Protein AF-A0A8T2QMD2-F1 (afdb_monomer_lite)

Sequence (176 aa):
MNNDPRWKNIKVILSDSNAPGEGEHKIMSYIRGQRNLPGFDPNTRHCLYGLDADLIMLALATHELQFSILREVVFLPGQQDKCFLCGQMGHLETSCEGKAKRKSGEFDEKGEDMGVAKKPFQFLQVWILREYLEYDLKIPNPPFEIDFERLIDDFVFMCFFVGNDFLPPHANLGDT

pLDDT: mean 80.53, std 18.77, range [36.75, 97.56]

Organism: Ceratopteris richardii (NCBI:txid49495)

Radius of gyration: 22.26 Å; chains: 1; bounding box: 62×48×51 Å

Structure (mmCIF, N/CA/C/O backbone):
data_AF-A0A8T2QMD2-F1
#
_entry.id   AF-A0A8T2QMD2-F1
#
loop_
_atom_site.group_PDB
_atom_site.id
_atom_site.type_symbol
_atom_site.label_atom_id
_atom_site.label_alt_id
_atom_site.label_comp_id
_atom_site.label_asym_id
_atom_site.label_entity_id
_atom_site.label_seq_id
_atom_site.pdbx_PDB_ins_code
_atom_site.Cartn_x
_atom_site.Cartn_y
_atom_site.Cartn_z
_atom_site.occupancy
_atom_site.B_iso_or_equiv
_atom_site.auth_seq_id
_atom_site.auth_comp_id
_atom_site.auth_asym_id
_atom_site.auth_atom_id
_atom_site.pdbx_PDB_model_num
ATOM 1 N N . MET A 1 1 ? 16.190 -11.903 -18.895 1.00 63.69 1 MET A N 1
ATOM 2 C CA . MET A 1 1 ? 15.876 -13.234 -18.329 1.00 63.69 1 MET A CA 1
ATOM 3 C C . MET A 1 1 ? 16.874 -14.308 -18.731 1.00 63.69 1 MET A C 1
ATOM 5 O O . MET A 1 1 ? 17.441 -14.916 -17.842 1.00 63.69 1 MET A O 1
ATOM 9 N N . ASN A 1 2 ? 17.140 -14.527 -20.024 1.00 76.19 2 ASN A N 1
ATOM 10 C CA . ASN A 1 2 ? 17.939 -15.688 -20.463 1.00 76.19 2 ASN A CA 1
ATOM 11 C C . ASN A 1 2 ? 19.450 -15.594 -20.178 1.00 76.19 2 ASN A C 1
ATOM 13 O O . ASN A 1 2 ? 20.129 -16.613 -20.174 1.00 76.19 2 ASN A O 1
ATOM 17 N N . ASN A 1 3 ? 19.964 -14.390 -19.905 1.00 85.19 3 ASN A N 1
ATOM 18 C CA . ASN A 1 3 ? 21.406 -14.147 -19.793 1.00 85.19 3 ASN A CA 1
ATOM 19 C C . ASN A 1 3 ? 21.896 -13.980 -18.348 1.00 85.19 3 ASN A C 1
ATOM 21 O O . ASN A 1 3 ? 23.069 -14.205 -18.077 1.00 85.19 3 ASN A O 1
ATOM 25 N N . ASP A 1 4 ? 21.016 -13.594 -17.420 1.00 89.50 4 ASP A N 1
ATOM 26 C CA . ASP A 1 4 ? 21.376 -13.362 -16.019 1.00 89.50 4 ASP A CA 1
ATOM 27 C C . ASP A 1 4 ? 20.690 -14.416 -15.131 1.00 89.50 4 ASP A C 1
ATOM 29 O O . ASP A 1 4 ? 19.455 -14.454 -15.067 1.00 89.50 4 ASP A O 1
ATOM 33 N N . PRO A 1 5 ? 21.463 -15.280 -14.439 1.00 91.19 5 PRO A N 1
ATOM 34 C CA . PRO A 1 5 ? 20.922 -16.363 -13.625 1.00 91.19 5 PRO A CA 1
ATOM 35 C C . PRO A 1 5 ? 20.042 -15.883 -12.465 1.00 91.19 5 PRO A C 1
ATOM 37 O O . PRO A 1 5 ? 19.215 -16.667 -11.997 1.00 91.19 5 PRO A O 1
ATOM 40 N N . ARG A 1 6 ? 20.159 -14.620 -12.027 1.00 91.50 6 ARG A N 1
ATOM 41 C CA . ARG A 1 6 ? 19.335 -14.044 -10.947 1.00 91.50 6 ARG A CA 1
ATOM 42 C C . ARG A 1 6 ? 17.844 -14.006 -11.294 1.00 91.50 6 ARG A C 1
ATOM 44 O O . ARG A 1 6 ? 17.017 -13.999 -10.393 1.00 91.50 6 ARG A O 1
ATOM 51 N N . TRP A 1 7 ? 17.495 -14.044 -12.581 1.00 92.31 7 TRP A N 1
ATOM 52 C CA . TRP A 1 7 ? 16.107 -14.000 -13.052 1.00 92.31 7 TRP A CA 1
ATOM 53 C C . TRP A 1 7 ? 15.434 -15.372 -13.167 1.00 92.31 7 TRP A C 1
ATOM 55 O O . TRP A 1 7 ? 14.236 -15.426 -13.426 1.00 92.31 7 TRP A O 1
ATOM 65 N N . LYS A 1 8 ? 16.168 -16.482 -12.994 1.00 88.88 8 LYS A N 1
ATOM 66 C CA . LYS A 1 8 ? 15.655 -17.836 -13.288 1.00 88.88 8 LYS A CA 1
ATOM 67 C C . LYS A 1 8 ? 14.430 -18.232 -12.462 1.00 88.88 8 LYS A C 1
ATOM 69 O O . LYS A 1 8 ? 13.550 -18.904 -12.983 1.00 88.88 8 LYS A O 1
ATOM 74 N N . ASN A 1 9 ? 14.370 -17.797 -11.206 1.00 91.81 9 ASN A N 1
ATOM 75 C CA . ASN A 1 9 ? 13.289 -18.133 -10.276 1.00 91.81 9 ASN A CA 1
ATOM 76 C C . ASN A 1 9 ? 12.354 -16.939 -10.016 1.00 91.81 9 ASN A C 1
ATOM 78 O O . ASN A 1 9 ? 11.700 -16.885 -8.978 1.00 91.81 9 ASN A O 1
ATOM 82 N N . ILE A 1 10 ? 12.316 -15.962 -10.930 1.00 93.69 10 ILE A N 1
ATOM 83 C CA . ILE A 1 10 ? 11.486 -14.760 -10.803 1.00 93.69 10 ILE A CA 1
ATOM 84 C C . ILE A 1 10 ? 10.364 -14.816 -11.839 1.00 93.69 10 ILE A C 1
ATOM 86 O O . ILE A 1 10 ? 10.612 -14.839 -13.045 1.00 93.69 10 ILE A O 1
ATOM 90 N N . LYS A 1 11 ? 9.115 -14.776 -11.368 1.00 93.00 11 LYS A N 1
ATOM 91 C CA . LYS A 1 11 ? 7.952 -14.554 -12.231 1.00 93.00 11 LYS A CA 1
ATOM 92 C C . LYS A 1 11 ? 7.865 -13.064 -12.556 1.00 93.00 11 LYS A C 1
ATOM 94 O O . LYS A 1 11 ? 7.638 -12.258 -11.661 1.00 93.00 11 LYS A O 1
ATOM 99 N N . VAL A 1 12 ? 8.021 -12.702 -13.828 1.00 94.38 12 VAL A N 1
ATOM 100 C CA . VAL A 1 12 ? 7.836 -11.317 -14.291 1.00 94.38 12 VAL A CA 1
ATOM 101 C C . VAL A 1 12 ? 6.527 -11.213 -15.048 1.00 94.38 12 VAL A C 1
ATOM 103 O O . VAL A 1 12 ? 6.233 -12.027 -15.921 1.00 94.38 12 VAL A O 1
ATOM 106 N N . ILE A 1 13 ? 5.745 -10.204 -14.686 1.00 95.31 13 ILE A N 1
ATOM 107 C CA . ILE A 1 13 ? 4.455 -9.887 -15.287 1.00 95.31 13 ILE A CA 1
ATOM 108 C C . ILE A 1 13 ? 4.577 -8.480 -15.865 1.00 95.31 13 ILE A C 1
ATOM 110 O O . ILE A 1 13 ? 5.042 -7.572 -15.180 1.00 95.31 13 ILE A O 1
ATOM 114 N N . LEU A 1 14 ? 4.170 -8.309 -17.121 1.00 96.00 14 LEU A N 1
ATOM 115 C CA . LEU A 1 14 ? 4.091 -7.012 -17.784 1.00 96.00 14 LEU A CA 1
ATOM 116 C C . LEU A 1 14 ? 2.618 -6.674 -18.010 1.00 96.00 14 LEU A C 1
ATOM 118 O O . LEU A 1 14 ? 1.897 -7.448 -18.634 1.00 96.00 14 LEU A O 1
ATOM 122 N N . SER A 1 15 ? 2.186 -5.519 -17.510 1.00 96.50 15 SER A N 1
ATOM 123 C CA . SER A 1 15 ? 0.877 -4.941 -17.810 1.00 96.50 15 SER A CA 1
ATOM 124 C C . SER A 1 15 ? 1.099 -3.588 -18.474 1.00 96.50 15 SER A C 1
ATOM 126 O O . SER A 1 15 ? 1.370 -2.594 -17.802 1.00 96.50 15 SER A O 1
ATOM 128 N N . ASP A 1 16 ? 1.057 -3.579 -19.803 1.00 95.44 16 ASP A N 1
ATOM 129 C CA . ASP A 1 16 ? 1.309 -2.392 -20.617 1.00 95.44 16 ASP A CA 1
ATOM 130 C C . ASP A 1 16 ? 0.084 -1.454 -20.667 1.00 95.44 16 ASP A C 1
ATOM 132 O O . ASP A 1 16 ? -0.895 -1.617 -19.930 1.00 95.44 16 ASP A O 1
ATOM 136 N N . SER A 1 17 ? 0.150 -0.441 -21.531 1.00 94.88 17 SER A N 1
ATOM 137 C CA . SER A 1 17 ? -0.928 0.525 -21.753 1.00 94.88 17 SER A CA 1
ATOM 138 C C . SER A 1 17 ? -2.128 -0.039 -22.520 1.00 94.88 17 SER A C 1
ATOM 140 O O . SER A 1 17 ? -3.151 0.635 -22.597 1.00 94.88 17 SER A O 1
ATOM 142 N N . ASN A 1 18 ? -2.036 -1.246 -23.091 1.00 95.69 18 ASN A N 1
ATOM 143 C CA . ASN A 1 18 ? -3.187 -1.898 -23.720 1.00 95.69 18 ASN A CA 1
ATOM 144 C C . ASN A 1 18 ? -4.127 -2.499 -22.665 1.00 95.69 18 ASN A C 1
ATOM 146 O O . ASN A 1 18 ? -5.310 -2.702 -22.935 1.00 95.69 18 ASN A O 1
ATOM 150 N N . ALA A 1 19 ? -3.617 -2.773 -21.459 1.00 93.62 19 ALA A N 1
ATOM 151 C CA . ALA A 1 19 ? -4.430 -3.153 -20.313 1.00 93.62 19 ALA A CA 1
ATOM 152 C C . ALA A 1 19 ? -4.986 -1.895 -19.608 1.00 93.62 19 ALA A C 1
ATOM 154 O O . ALA A 1 19 ? -4.191 -1.093 -19.099 1.00 93.62 19 ALA A O 1
ATOM 155 N N . PRO A 1 20 ? -6.322 -1.724 -19.540 1.00 94.94 20 PRO A N 1
ATOM 156 C CA . PRO A 1 20 ? -6.945 -0.527 -18.980 1.00 94.94 20 PRO A CA 1
ATOM 157 C C . PRO A 1 20 ? -6.680 -0.378 -17.477 1.00 94.94 20 PRO A C 1
ATOM 159 O O . PRO A 1 20 ? -6.538 -1.367 -16.757 1.00 94.94 20 PRO A O 1
ATOM 162 N N . GLY A 1 21 ? -6.679 0.871 -17.011 1.00 92.00 21 GLY A N 1
ATOM 163 C CA . GLY A 1 21 ? -6.458 1.244 -15.614 1.00 92.00 21 GLY A CA 1
ATOM 164 C C . GLY A 1 21 ? -5.067 1.823 -15.355 1.00 92.00 21 GLY A C 1
ATOM 165 O O . GLY A 1 21 ? -4.100 1.528 -16.062 1.00 92.00 21 GLY A O 1
ATOM 166 N N . GLU A 1 22 ? -4.983 2.655 -14.322 1.00 93.06 22 GLU A N 1
ATOM 167 C CA . GLU A 1 22 ? -3.748 3.307 -13.887 1.00 93.06 22 GLU A CA 1
ATOM 168 C C . GLU A 1 22 ? -2.753 2.295 -13.311 1.00 93.06 22 GLU A C 1
ATOM 170 O O . GLU A 1 22 ? -3.138 1.259 -12.762 1.00 93.06 22 GLU A O 1
ATOM 175 N N . GLY A 1 23 ? -1.456 2.565 -13.471 1.00 92.44 23 GLY A N 1
ATOM 176 C CA . GLY A 1 23 ? -0.395 1.612 -13.131 1.00 92.44 23 GLY A CA 1
ATOM 177 C C . GLY A 1 23 ? -0.451 1.153 -11.673 1.00 92.44 23 GLY A C 1
ATOM 178 O O . GLY A 1 23 ? -0.469 -0.050 -11.404 1.00 92.44 23 GLY A O 1
ATOM 179 N N . GLU A 1 24 ? -0.550 2.101 -10.744 1.00 93.50 24 GLU A N 1
ATOM 180 C CA . GLU A 1 24 ? -0.671 1.833 -9.309 1.00 93.50 24 GLU A CA 1
ATOM 181 C C . GLU A 1 24 ? -1.941 1.043 -8.969 1.00 93.50 24 GLU A C 1
ATOM 183 O O . GLU A 1 24 ? -1.863 -0.002 -8.322 1.00 93.50 24 GLU A O 1
ATOM 188 N N . HIS A 1 25 ? -3.097 1.432 -9.504 1.00 93.44 25 HIS A N 1
ATOM 189 C CA . HIS A 1 25 ? -4.353 0.715 -9.292 1.00 93.44 25 HIS A CA 1
ATOM 190 C C . HIS A 1 25 ? -4.323 -0.718 -9.856 1.00 93.44 25 HIS A C 1
ATOM 192 O O . HIS A 1 25 ? -4.884 -1.633 -9.239 1.00 93.44 25 HIS A O 1
ATOM 198 N N . LYS A 1 26 ? -3.627 -0.957 -10.979 1.00 95.69 26 LYS A N 1
ATOM 199 C CA . LYS A 1 26 ? -3.399 -2.310 -11.521 1.00 95.69 26 LYS A CA 1
ATOM 200 C C . LYS A 1 26 ? -2.559 -3.165 -10.571 1.00 95.69 26 LYS A C 1
ATOM 202 O O . LYS A 1 26 ? -2.897 -4.331 -10.349 1.00 95.69 26 LYS A O 1
ATOM 207 N N . ILE A 1 27 ? -1.516 -2.593 -9.967 1.00 96.06 27 ILE A N 1
ATOM 208 C CA . ILE A 1 27 ? -0.687 -3.280 -8.963 1.00 96.06 27 ILE A CA 1
ATOM 209 C C . ILE A 1 27 ? -1.517 -3.614 -7.721 1.00 96.06 27 ILE A C 1
ATOM 211 O O . ILE A 1 27 ? -1.523 -4.764 -7.281 1.00 96.06 27 ILE A O 1
ATOM 215 N N . MET A 1 28 ? -2.274 -2.651 -7.195 1.00 94.88 28 MET A N 1
ATOM 216 C CA . MET A 1 28 ? -3.110 -2.868 -6.010 1.00 94.88 28 MET A CA 1
ATOM 217 C C . MET A 1 28 ? -4.184 -3.934 -6.261 1.00 94.88 28 MET A C 1
ATOM 219 O O . MET A 1 28 ? -4.449 -4.775 -5.401 1.00 94.88 28 MET A O 1
ATOM 223 N N . SER A 1 29 ? -4.769 -3.956 -7.463 1.00 94.38 29 SER A N 1
ATOM 224 C CA . SER A 1 29 ? -5.707 -5.005 -7.877 1.00 94.38 29 SER A CA 1
ATOM 225 C C . SER A 1 29 ? -5.040 -6.383 -7.930 1.00 94.38 29 SER A C 1
ATOM 227 O O . SER A 1 29 ? -5.602 -7.361 -7.435 1.00 94.38 29 SER A O 1
ATOM 229 N N . TYR A 1 30 ? -3.809 -6.463 -8.447 1.00 95.44 30 TYR A N 1
ATOM 230 C CA . TYR A 1 30 ? -3.033 -7.702 -8.451 1.00 95.44 30 TYR A CA 1
ATOM 231 C C . TYR A 1 30 ? -2.757 -8.219 -7.033 1.00 95.44 30 TYR A C 1
ATOM 233 O O . TYR A 1 30 ? -3.017 -9.393 -6.769 1.00 95.44 30 TYR A O 1
ATOM 241 N N . ILE A 1 31 ? -2.292 -7.361 -6.116 1.00 95.00 31 ILE A N 1
ATOM 242 C CA . ILE A 1 31 ? -1.996 -7.735 -4.720 1.00 95.00 31 ILE A CA 1
ATOM 243 C C . ILE A 1 31 ? -3.255 -8.275 -4.030 1.00 95.00 31 ILE A C 1
ATOM 245 O O . ILE A 1 31 ? -3.239 -9.396 -3.515 1.00 95.00 31 ILE A O 1
ATOM 249 N N . ARG A 1 32 ? -4.379 -7.548 -4.116 1.00 93.19 32 ARG A N 1
ATOM 250 C CA . ARG A 1 32 ? -5.671 -8.007 -3.572 1.00 93.19 32 ARG A CA 1
ATOM 251 C C . ARG A 1 32 ? -6.125 -9.328 -4.193 1.00 93.19 32 ARG A C 1
ATOM 253 O O . ARG A 1 32 ? -6.653 -10.194 -3.500 1.00 93.19 32 ARG A O 1
ATOM 260 N N . GLY A 1 33 ? -5.901 -9.503 -5.495 1.00 93.62 33 GLY A N 1
ATOM 261 C CA . GLY A 1 33 ? -6.188 -10.748 -6.199 1.00 93.62 33 GLY A CA 1
ATOM 262 C C . GLY A 1 33 ? -5.363 -11.929 -5.682 1.00 93.62 33 GLY A C 1
ATOM 263 O O . GLY A 1 33 ? -5.915 -13.013 -5.515 1.00 93.62 33 GLY A O 1
ATOM 264 N N . GLN A 1 34 ? -4.070 -11.729 -5.394 1.00 92.19 34 GLN A N 1
ATOM 265 C CA . GLN A 1 34 ? -3.203 -12.783 -4.850 1.00 92.19 34 GLN A CA 1
ATOM 266 C C . GLN A 1 34 ? -3.624 -13.213 -3.443 1.00 92.19 34 GLN A C 1
ATOM 268 O O . GLN A 1 34 ? -3.652 -14.411 -3.172 1.00 92.19 34 GLN A O 1
ATOM 273 N N . ARG A 1 35 ? -4.016 -12.265 -2.584 1.00 89.75 35 ARG A N 1
ATOM 274 C CA . ARG A 1 35 ? -4.485 -12.541 -1.216 1.00 89.75 35 ARG A CA 1
ATOM 275 C C . ARG A 1 35 ? -5.677 -13.504 -1.165 1.00 89.75 35 ARG A C 1
ATOM 277 O O . ARG A 1 35 ? -5.811 -14.273 -0.219 1.00 89.75 35 ARG A O 1
ATOM 284 N N . ASN A 1 36 ? -6.523 -13.488 -2.194 1.00 89.44 36 ASN A N 1
ATOM 285 C CA . ASN A 1 36 ? -7.705 -14.347 -2.293 1.00 89.44 36 ASN A CA 1
ATOM 286 C C . ASN A 1 36 ? -7.406 -15.761 -2.827 1.00 89.44 36 ASN A C 1
ATOM 288 O O . ASN A 1 36 ? -8.321 -16.582 -2.920 1.00 89.44 36 ASN A O 1
ATOM 292 N N . LEU A 1 37 ? -6.161 -16.062 -3.214 1.00 92.38 37 LEU A N 1
ATOM 293 C CA . LEU A 1 37 ? -5.797 -17.374 -3.745 1.00 92.38 37 LEU A CA 1
ATOM 294 C C . LEU A 1 37 ? -5.500 -18.383 -2.621 1.00 92.38 37 LEU A C 1
ATOM 296 O O . LEU A 1 37 ? -4.844 -18.044 -1.633 1.00 92.38 37 LEU A O 1
ATOM 300 N N . PRO A 1 38 ? -5.910 -19.656 -2.777 1.00 92.25 38 PRO A N 1
ATOM 301 C CA . PRO A 1 38 ? -5.546 -20.703 -1.832 1.00 92.25 38 PRO A CA 1
ATOM 302 C C . PRO A 1 38 ? -4.028 -20.929 -1.850 1.00 92.25 38 PRO A C 1
ATOM 304 O O . PRO A 1 38 ? -3.430 -21.099 -2.912 1.00 92.25 38 PRO A O 1
ATOM 307 N N . GLY A 1 39 ? -3.407 -20.950 -0.668 1.00 91.12 39 GLY A N 1
ATOM 308 C CA . GLY A 1 39 ? -1.955 -21.105 -0.521 1.00 91.12 39 GLY A CA 1
ATOM 309 C C . GLY A 1 39 ? -1.156 -19.801 -0.613 1.00 91.12 39 GLY A C 1
ATOM 310 O O . GLY A 1 39 ? 0.071 -19.862 -0.668 1.00 91.12 39 GLY A O 1
ATOM 311 N N . PHE A 1 40 ? -1.820 -18.639 -0.622 1.00 91.81 40 PHE A N 1
ATOM 312 C CA . PHE A 1 40 ? -1.157 -17.349 -0.431 1.00 91.81 40 PHE A CA 1
ATOM 313 C C . PHE A 1 40 ? -0.428 -17.304 0.921 1.00 91.81 40 PHE A C 1
ATOM 315 O O . PHE A 1 40 ? -0.982 -17.731 1.934 1.00 91.81 40 PHE A O 1
ATOM 322 N N . ASP A 1 41 ? 0.802 -16.784 0.931 1.00 93.50 41 ASP A N 1
ATOM 323 C CA . ASP A 1 41 ? 1.573 -16.545 2.152 1.00 93.50 41 ASP A CA 1
ATOM 324 C C . ASP A 1 41 ? 1.292 -15.125 2.675 1.00 93.50 41 ASP A C 1
ATOM 326 O O . ASP A 1 41 ? 1.721 -14.157 2.036 1.00 93.50 41 ASP A O 1
ATOM 330 N N . PRO A 1 42 ? 0.637 -14.970 3.843 1.00 91.44 42 PRO A N 1
ATOM 331 C CA . PRO A 1 42 ? 0.379 -13.663 4.450 1.00 91.44 42 PRO A CA 1
ATOM 332 C C . PRO A 1 42 ? 1.647 -12.880 4.823 1.00 91.44 42 PRO A C 1
ATOM 334 O O . PRO A 1 42 ? 1.572 -11.681 5.076 1.00 91.44 42 PRO A O 1
ATOM 337 N N . ASN A 1 43 ? 2.812 -13.535 4.869 1.00 94.00 43 ASN A N 1
ATOM 338 C CA . ASN A 1 43 ? 4.104 -12.901 5.149 1.00 94.00 43 ASN A CA 1
ATOM 339 C C . ASN A 1 43 ? 4.869 -12.520 3.874 1.00 94.00 43 ASN A C 1
ATOM 341 O O . ASN A 1 43 ? 6.074 -12.252 3.923 1.00 94.00 43 ASN A O 1
ATOM 345 N N . THR A 1 44 ? 4.194 -12.505 2.722 1.00 94.62 44 THR A N 1
ATOM 346 C CA . THR A 1 44 ? 4.787 -12.020 1.476 1.00 94.62 44 THR A CA 1
ATOM 347 C C . THR A 1 44 ? 5.253 -10.572 1.654 1.00 94.62 44 THR A C 1
ATOM 349 O O . THR A 1 44 ? 4.499 -9.706 2.090 1.00 94.62 44 THR A O 1
ATOM 352 N N . ARG A 1 45 ? 6.518 -10.303 1.306 1.00 96.06 45 ARG A N 1
ATOM 353 C CA . ARG A 1 45 ? 7.103 -8.956 1.344 1.00 96.06 45 ARG A CA 1
ATOM 354 C C . ARG A 1 45 ? 6.859 -8.225 0.039 1.00 96.06 45 ARG A C 1
ATOM 356 O O . ARG A 1 45 ? 7.386 -8.630 -0.998 1.00 96.06 45 ARG A O 1
ATOM 363 N N . HIS A 1 46 ? 6.138 -7.116 0.112 1.00 96.62 46 HIS A N 1
ATOM 364 C CA . HIS A 1 46 ? 5.847 -6.257 -1.031 1.00 96.62 46 HIS A CA 1
ATOM 365 C C . HIS A 1 46 ? 6.777 -5.044 -1.027 1.00 96.62 46 HIS A C 1
ATOM 367 O O . HIS A 1 46 ? 6.969 -4.394 -0.001 1.00 96.62 46 HIS A O 1
ATOM 373 N N . CYS A 1 47 ? 7.360 -4.735 -2.183 1.00 96.94 47 CYS A N 1
ATOM 374 C CA . CYS A 1 47 ? 8.137 -3.520 -2.404 1.00 96.94 47 CYS A CA 1
ATOM 375 C C . CYS A 1 47 ? 7.596 -2.825 -3.653 1.00 96.94 47 CYS A C 1
ATOM 377 O O . CYS A 1 47 ? 7.702 -3.369 -4.755 1.00 96.94 47 CYS A O 1
ATOM 379 N N . LEU A 1 48 ? 7.001 -1.650 -3.472 1.00 96.75 48 LEU A N 1
ATOM 380 C CA . LEU A 1 48 ? 6.451 -0.834 -4.547 1.00 96.75 48 LEU A CA 1
ATOM 381 C C . LEU A 1 48 ? 7.394 0.320 -4.856 1.00 96.75 48 LEU A C 1
ATOM 383 O O . LEU A 1 48 ? 7.837 1.008 -3.946 1.00 96.75 48 LEU A O 1
ATOM 387 N N . TYR A 1 49 ? 7.692 0.550 -6.128 1.00 95.88 49 TYR A N 1
ATOM 388 C CA . TYR A 1 49 ? 8.494 1.693 -6.545 1.00 95.88 49 TYR A CA 1
ATOM 389 C C . TYR A 1 49 ? 7.608 2.809 -7.097 1.00 95.88 49 TYR A C 1
ATOM 391 O O . TYR A 1 49 ? 6.807 2.550 -7.995 1.00 95.88 49 TYR A O 1
ATOM 399 N N . GLY A 1 50 ? 7.797 4.037 -6.613 1.00 93.44 50 GLY A N 1
ATOM 400 C CA . GLY A 1 50 ? 7.152 5.226 -7.172 1.00 93.44 50 GLY A CA 1
ATOM 401 C C . GLY A 1 50 ? 7.359 6.484 -6.325 1.00 93.44 50 GLY A C 1
ATOM 402 O O . GLY A 1 50 ? 7.911 6.420 -5.226 1.00 93.44 50 GLY A O 1
ATOM 403 N N . LEU A 1 51 ? 6.983 7.643 -6.871 1.00 89.31 51 LEU A N 1
ATOM 404 C CA . LEU A 1 51 ? 7.172 8.954 -6.231 1.00 89.31 51 LEU A CA 1
ATOM 405 C C . LEU A 1 51 ? 5.876 9.571 -5.699 1.00 89.31 51 LEU A C 1
ATOM 407 O O . LEU A 1 51 ? 5.964 10.493 -4.885 1.00 89.31 51 LEU A O 1
ATOM 411 N N . ASP A 1 52 ? 4.731 9.056 -6.136 1.00 88.62 52 ASP A N 1
ATOM 412 C CA . ASP A 1 52 ? 3.414 9.607 -5.843 1.00 88.62 52 ASP A CA 1
ATOM 413 C C . ASP A 1 52 ? 3.053 9.400 -4.366 1.00 88.62 52 ASP A C 1
ATOM 415 O O . ASP A 1 52 ? 3.391 8.380 -3.752 1.00 88.62 52 ASP A O 1
ATOM 419 N N . ALA A 1 53 ? 2.408 10.403 -3.768 1.00 85.06 53 ALA A N 1
ATOM 420 C CA . ALA A 1 53 ? 2.027 10.365 -2.355 1.00 85.06 53 ALA A CA 1
ATOM 421 C C . ALA A 1 53 ? 0.919 9.331 -2.094 1.00 85.06 53 ALA A C 1
ATOM 423 O O . ALA A 1 53 ? 0.904 8.682 -1.044 1.00 85.06 53 ALA A O 1
ATOM 424 N N . ASP A 1 54 ? 0.061 9.122 -3.090 1.00 88.12 54 ASP A N 1
ATOM 425 C CA . ASP A 1 54 ? -1.086 8.218 -3.062 1.00 88.12 54 ASP A CA 1
ATOM 426 C C . ASP A 1 54 ? -0.661 6.767 -2.814 1.00 88.12 54 ASP A C 1
ATOM 428 O O . ASP A 1 54 ? -1.379 6.009 -2.160 1.00 88.12 54 ASP A O 1
ATOM 432 N N . LEU A 1 55 ? 0.572 6.400 -3.189 1.00 93.56 55 LEU A N 1
ATOM 433 C CA . LEU A 1 55 ? 1.143 5.077 -2.929 1.00 93.56 55 LEU A CA 1
ATOM 434 C C . LEU A 1 55 ? 1.160 4.712 -1.443 1.00 93.56 55 LEU A C 1
ATOM 436 O O . LEU A 1 55 ? 1.032 3.533 -1.117 1.00 93.56 55 LEU A O 1
ATOM 440 N N . ILE A 1 56 ? 1.307 5.691 -0.542 1.00 94.00 56 ILE A N 1
ATOM 441 C CA . ILE A 1 56 ? 1.274 5.450 0.908 1.00 94.00 56 ILE A CA 1
ATOM 442 C C . ILE A 1 56 ? -0.131 5.016 1.325 1.00 94.00 56 ILE A C 1
ATOM 444 O O . ILE A 1 56 ? -0.285 4.005 2.012 1.00 94.00 56 ILE A O 1
ATOM 448 N N . MET A 1 57 ? -1.149 5.750 0.874 1.00 94.38 57 MET A N 1
ATOM 449 C CA . MET A 1 57 ? -2.549 5.463 1.190 1.00 94.38 57 MET A CA 1
ATOM 450 C C . MET A 1 57 ? -3.001 4.153 0.554 1.00 94.38 57 MET A C 1
ATOM 452 O O . MET A 1 57 ? -3.612 3.316 1.218 1.00 94.38 57 MET A O 1
ATOM 456 N N . LEU A 1 58 ? -2.620 3.918 -0.702 1.00 94.62 58 LEU A N 1
ATOM 457 C CA . LEU A 1 58 ? -2.900 2.665 -1.388 1.00 94.62 58 LEU A CA 1
ATOM 458 C C . LEU A 1 58 ? -2.229 1.473 -0.697 1.00 94.62 58 LEU A C 1
ATOM 460 O O . LEU A 1 58 ? -2.864 0.430 -0.553 1.00 94.62 58 LEU A O 1
ATOM 464 N N . ALA A 1 59 ? -0.978 1.616 -0.243 1.00 95.75 59 ALA A N 1
ATOM 465 C CA . ALA A 1 59 ? -0.281 0.565 0.492 1.00 95.75 59 ALA A CA 1
ATOM 466 C C . ALA A 1 59 ? -0.953 0.260 1.839 1.00 95.75 59 ALA A C 1
ATOM 468 O O . ALA A 1 59 ? -1.136 -0.914 2.164 1.00 95.75 59 ALA A O 1
ATOM 469 N N . LEU A 1 60 ? -1.375 1.283 2.593 1.00 96.06 60 LEU A N 1
ATOM 470 C CA . LEU A 1 60 ? -2.149 1.106 3.828 1.00 96.06 60 LEU A CA 1
ATOM 471 C C . LEU A 1 60 ? -3.455 0.341 3.569 1.00 96.06 60 LEU A C 1
ATOM 473 O O . LEU A 1 60 ? -3.716 -0.650 4.252 1.00 96.06 60 LEU A O 1
ATOM 477 N N . ALA A 1 61 ? -4.191 0.720 2.521 1.00 95.25 61 ALA A N 1
ATOM 478 C CA . ALA A 1 61 ? -5.449 0.092 2.108 1.00 95.25 61 ALA A CA 1
ATOM 479 C C . ALA A 1 61 ? -5.298 -1.347 1.570 1.00 95.25 61 ALA A C 1
ATOM 481 O O . ALA A 1 61 ? -6.289 -2.020 1.282 1.00 95.25 61 ALA A O 1
ATOM 482 N N . THR A 1 62 ? -4.071 -1.856 1.391 1.00 94.38 62 THR A N 1
ATOM 483 C C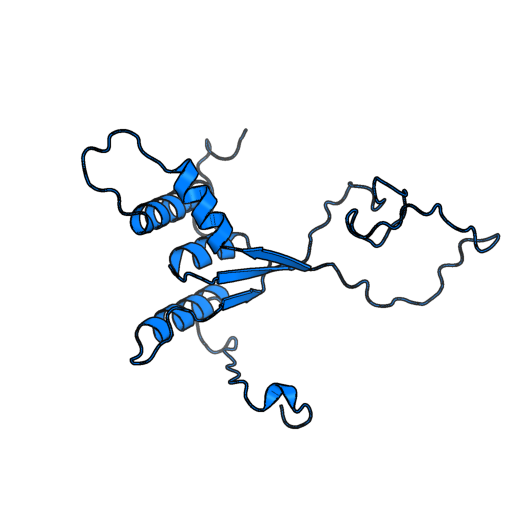A . THR A 1 62 ? -3.872 -3.285 1.083 1.00 94.38 62 THR A CA 1
ATOM 484 C C . THR A 1 62 ? -4.001 -4.183 2.311 1.00 94.38 62 THR A C 1
ATOM 486 O O . THR A 1 62 ? -4.252 -5.378 2.154 1.00 94.38 62 THR A O 1
ATOM 489 N N . HIS A 1 63 ? -3.833 -3.630 3.519 1.00 94.06 63 HIS A N 1
ATOM 490 C CA . HIS A 1 63 ? -3.739 -4.380 4.778 1.00 94.06 63 HIS A CA 1
ATOM 491 C C . HIS A 1 63 ? -2.709 -5.522 4.730 1.00 94.06 63 HIS A C 1
ATOM 493 O O . HIS A 1 63 ? -2.906 -6.580 5.335 1.00 94.06 63 HIS A O 1
ATOM 499 N N . GLU A 1 64 ? -1.627 -5.344 3.969 1.00 94.56 64 GLU A N 1
ATOM 500 C CA . GLU A 1 64 ? -0.499 -6.271 3.939 1.00 94.56 64 GLU A CA 1
ATOM 501 C C . GLU A 1 64 ? 0.511 -5.889 5.025 1.00 94.56 64 GLU A C 1
ATOM 503 O O . GLU A 1 64 ? 0.938 -4.737 5.124 1.00 94.56 64 GLU A O 1
ATOM 508 N N . LEU A 1 65 ? 0.928 -6.871 5.828 1.00 91.25 65 LEU A N 1
ATOM 509 C CA . LEU A 1 65 ? 1.815 -6.631 6.968 1.00 91.25 65 LEU A CA 1
ATOM 510 C C . LEU A 1 65 ? 3.199 -6.143 6.535 1.00 91.25 65 LEU A C 1
ATOM 512 O O . LEU A 1 65 ? 3.734 -5.216 7.129 1.00 91.25 65 LEU A O 1
ATOM 516 N N . GLN A 1 66 ? 3.801 -6.755 5.511 1.00 95.06 66 GLN A N 1
ATOM 517 C CA . GLN A 1 66 ? 5.177 -6.456 5.103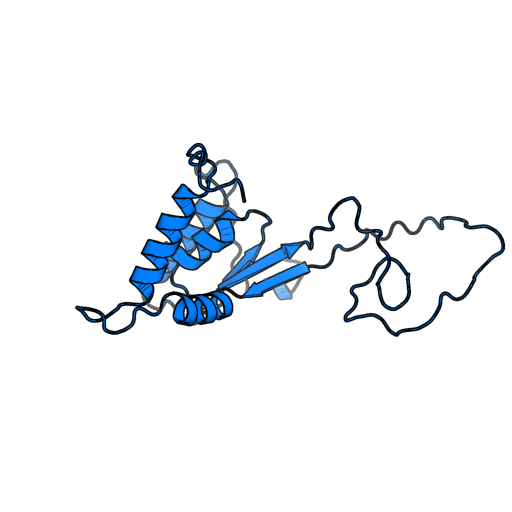 1.00 95.06 66 GLN A CA 1
ATOM 518 C C . GLN A 1 66 ? 5.225 -5.669 3.788 1.00 95.06 66 GLN A C 1
ATOM 520 O O . GLN A 1 66 ? 5.717 -6.164 2.773 1.00 95.06 66 GLN A O 1
ATOM 525 N N . PHE A 1 67 ? 4.724 -4.432 3.810 1.00 97.44 67 PHE A N 1
ATOM 526 C CA . PHE A 1 67 ? 4.723 -3.534 2.651 1.00 97.44 67 PHE A CA 1
ATOM 527 C C . PHE A 1 67 ? 5.765 -2.411 2.790 1.00 97.44 67 PHE A C 1
ATOM 529 O O . PHE A 1 67 ? 5.848 -1.725 3.810 1.00 97.44 67 PHE A O 1
ATOM 536 N N . SER A 1 68 ? 6.574 -2.201 1.755 1.00 97.56 68 SER A N 1
ATOM 537 C CA . SER A 1 68 ? 7.523 -1.089 1.641 1.00 97.56 68 SER A CA 1
ATOM 538 C C . SER A 1 68 ? 7.336 -0.317 0.342 1.00 97.56 68 SER A C 1
ATOM 540 O O . SER A 1 68 ? 7.011 -0.899 -0.691 1.00 97.56 68 SER A O 1
ATOM 542 N N . ILE A 1 69 ? 7.620 0.982 0.382 1.00 97.38 69 ILE A N 1
ATOM 543 C CA . ILE A 1 69 ? 7.690 1.839 -0.801 1.00 97.38 69 ILE A CA 1
ATOM 544 C C . ILE A 1 69 ? 9.138 2.288 -0.989 1.00 97.38 69 ILE A C 1
ATOM 546 O O . ILE A 1 69 ? 9.749 2.847 -0.079 1.00 97.38 69 ILE A O 1
ATOM 550 N N . LEU A 1 70 ? 9.694 2.030 -2.167 1.00 95.75 70 LEU A N 1
ATOM 551 C CA . LEU A 1 70 ? 11.001 2.497 -2.601 1.00 95.75 70 LEU A CA 1
ATOM 552 C C . LEU A 1 70 ? 10.816 3.758 -3.444 1.00 95.75 70 LEU A C 1
ATOM 554 O O . LEU A 1 70 ? 10.087 3.744 -4.434 1.00 95.75 70 LEU A O 1
ATOM 558 N N . ARG A 1 71 ? 11.511 4.837 -3.093 1.00 93.44 71 ARG A N 1
ATOM 559 C CA . ARG A 1 71 ? 11.415 6.106 -3.825 1.00 93.44 71 ARG A CA 1
ATOM 560 C C . ARG A 1 71 ? 12.755 6.817 -3.908 1.00 93.44 71 ARG A C 1
ATOM 562 O O . ARG A 1 71 ? 13.608 6.635 -3.039 1.00 93.44 71 ARG A O 1
ATOM 569 N N . GLU A 1 72 ? 12.947 7.624 -4.946 1.00 89.81 72 GLU A N 1
ATOM 570 C CA . GLU A 1 72 ? 14.107 8.516 -5.023 1.00 89.81 72 GLU A CA 1
ATOM 571 C C . GLU A 1 72 ? 14.000 9.604 -3.947 1.00 89.81 72 GLU A C 1
ATOM 573 O O . GLU A 1 72 ? 12.910 10.099 -3.642 1.00 89.81 72 GLU A O 1
ATOM 578 N N . VAL A 1 73 ? 15.137 9.997 -3.378 1.00 84.12 73 VAL A N 1
ATOM 579 C CA . VAL A 1 73 ? 15.205 11.173 -2.509 1.00 84.12 73 VAL A CA 1
ATOM 580 C C . VAL A 1 73 ? 15.048 12.423 -3.374 1.00 84.12 73 VAL A C 1
ATOM 582 O O . VAL A 1 73 ? 15.812 12.649 -4.317 1.00 84.12 73 VAL A O 1
ATOM 585 N N . VAL A 1 74 ? 14.042 13.235 -3.050 1.00 73.94 74 VAL A N 1
ATOM 586 C CA . VAL A 1 74 ? 13.791 14.523 -3.700 1.00 73.94 74 VAL A CA 1
ATOM 587 C C . VAL A 1 74 ? 14.544 15.603 -2.930 1.00 73.94 74 VAL A C 1
ATOM 589 O O . VAL A 1 74 ? 14.271 15.833 -1.756 1.00 73.94 74 VAL A O 1
ATOM 592 N N . PHE A 1 75 ? 15.492 16.264 -3.590 1.00 70.06 75 PHE A N 1
ATOM 593 C CA . PHE A 1 75 ? 16.195 17.422 -3.039 1.00 70.06 75 PHE A CA 1
ATOM 594 C C . PHE A 1 75 ? 15.426 18.694 -3.409 1.00 70.06 75 PHE A C 1
ATOM 596 O O . PHE A 1 75 ? 15.127 18.913 -4.585 1.00 70.06 75 PHE A O 1
ATOM 603 N N . LEU A 1 76 ? 15.075 19.521 -2.420 1.00 58.34 76 LEU A N 1
ATOM 604 C CA . LEU A 1 76 ? 14.362 20.776 -2.662 1.00 58.34 76 LEU A CA 1
ATOM 605 C C . LEU A 1 76 ? 15.296 21.802 -3.329 1.00 58.34 76 LEU A C 1
ATOM 607 O O . LEU A 1 76 ? 16.410 22.015 -2.840 1.00 58.34 76 LEU A O 1
ATOM 611 N N . PRO A 1 77 ? 14.858 22.485 -4.404 1.00 44.62 77 PRO A N 1
ATOM 612 C CA . PRO A 1 77 ? 15.656 23.524 -5.042 1.00 44.62 77 PRO A CA 1
ATOM 613 C C . PRO A 1 77 ? 15.836 24.703 -4.074 1.00 44.62 77 PRO A C 1
ATOM 615 O O . PRO A 1 77 ? 14.902 25.455 -3.814 1.00 44.62 77 PRO A O 1
ATOM 618 N N . GLY A 1 78 ? 17.040 24.847 -3.512 1.00 53.59 78 GLY A N 1
ATOM 619 C CA . GLY A 1 78 ? 17.387 25.923 -2.573 1.00 53.59 78 GLY A CA 1
ATOM 620 C C . GLY A 1 78 ? 18.052 25.456 -1.275 1.00 53.59 78 GLY A C 1
ATOM 621 O O . GLY A 1 78 ? 18.771 26.245 -0.658 1.00 53.59 78 GLY A O 1
ATOM 622 N N . GLN A 1 79 ? 17.918 24.179 -0.894 1.00 52.44 79 GLN A N 1
ATOM 623 C CA . GLN A 1 79 ? 18.858 23.573 0.050 1.00 52.44 79 GLN A CA 1
ATOM 624 C C . GLN A 1 79 ? 20.159 23.343 -0.711 1.00 52.44 79 GLN A C 1
ATOM 626 O O . GLN A 1 79 ? 20.267 22.414 -1.503 1.00 52.44 79 GLN A O 1
ATOM 631 N N . GLN A 1 80 ? 21.120 24.253 -0.531 1.00 51.72 80 GLN A N 1
ATOM 632 C CA . GLN A 1 80 ? 22.460 24.096 -1.087 1.00 51.72 80 GLN A CA 1
ATOM 633 C C . GLN A 1 80 ? 22.949 22.688 -0.760 1.00 51.72 80 GLN A C 1
ATOM 635 O O . GLN A 1 80 ? 22.953 22.311 0.409 1.00 51.72 80 GLN A O 1
ATOM 640 N N . ASP A 1 81 ? 23.357 21.964 -1.801 1.00 58.97 81 ASP A N 1
ATOM 641 C CA . ASP A 1 81 ? 23.813 20.569 -1.853 1.00 58.97 81 ASP A CA 1
ATOM 642 C C . ASP A 1 81 ? 25.034 20.250 -0.971 1.00 58.97 81 ASP A C 1
ATOM 644 O O . ASP A 1 81 ? 25.851 19.399 -1.294 1.00 58.97 81 ASP A O 1
ATOM 648 N N . LYS A 1 82 ? 25.247 20.961 0.124 1.00 59.62 82 LYS A N 1
ATOM 649 C CA . LYS A 1 82 ? 26.392 20.816 0.999 1.00 59.62 82 LYS A CA 1
ATOM 650 C C . LYS A 1 82 ? 25.944 20.004 2.197 1.00 59.62 82 LYS A C 1
ATOM 652 O O . LYS A 1 82 ? 25.083 20.439 2.952 1.00 59.62 82 LYS A O 1
ATOM 657 N N . CYS A 1 83 ? 26.562 18.847 2.397 1.00 63.91 83 CYS A N 1
ATOM 658 C CA . CYS A 1 83 ? 26.478 18.130 3.661 1.00 63.91 83 CYS A CA 1
ATOM 659 C C . CYS A 1 83 ? 26.737 19.114 4.817 1.00 63.91 83 CYS A C 1
ATOM 661 O O . CYS A 1 83 ? 27.776 19.777 4.819 1.00 63.91 83 CYS A O 1
ATOM 663 N N . PHE A 1 84 ? 25.841 19.205 5.805 1.00 60.66 84 PHE A N 1
ATOM 664 C CA . PHE A 1 84 ? 26.001 20.138 6.931 1.00 60.66 84 PHE A CA 1
ATOM 665 C C . PHE A 1 84 ? 27.283 19.891 7.742 1.00 60.66 84 PHE A C 1
ATOM 667 O O . PHE A 1 84 ? 27.823 20.817 8.343 1.00 60.66 84 PHE A O 1
ATOM 674 N N . LEU A 1 85 ? 27.801 18.659 7.725 1.00 61.62 85 LEU A N 1
ATOM 675 C CA . LEU A 1 85 ? 28.995 18.265 8.474 1.00 61.62 85 LEU A CA 1
ATOM 676 C C . LEU A 1 85 ? 30.308 18.656 7.781 1.00 61.62 85 LEU A C 1
ATOM 678 O O . LEU A 1 85 ? 31.250 19.064 8.454 1.00 61.62 85 LEU A O 1
ATOM 682 N N . CYS A 1 86 ? 30.409 18.519 6.455 1.00 66.69 86 CYS A N 1
ATOM 683 C CA . CYS A 1 86 ? 31.677 18.739 5.737 1.00 66.69 86 CYS A CA 1
ATOM 684 C C . CYS A 1 86 ? 31.613 19.793 4.624 1.00 66.69 86 CYS A C 1
ATOM 686 O O . CYS A 1 86 ? 32.638 20.136 4.032 1.00 66.69 86 CYS A O 1
ATOM 688 N N . GLY A 1 87 ? 30.424 20.298 4.313 1.00 64.38 87 GLY A N 1
ATOM 689 C CA . GLY A 1 87 ? 30.201 21.291 3.272 1.00 64.38 87 GLY A CA 1
ATOM 690 C C . GLY A 1 87 ? 30.337 20.770 1.834 1.00 64.38 87 GLY A C 1
ATOM 691 O O . GLY A 1 87 ? 30.352 21.584 0.912 1.00 64.38 87 GLY A O 1
ATOM 692 N N . GLN A 1 88 ? 30.486 19.456 1.620 1.00 62.66 88 GLN A N 1
ATOM 693 C CA . GLN A 1 88 ? 30.686 18.855 0.292 1.00 62.66 88 GLN A CA 1
ATOM 694 C C . GLN A 1 88 ? 29.377 18.330 -0.309 1.00 62.66 88 GLN A C 1
ATOM 696 O O . GLN A 1 88 ? 28.453 17.975 0.419 1.00 62.66 88 GLN A O 1
ATOM 701 N N . MET A 1 89 ? 29.338 18.257 -1.642 1.00 60.44 89 MET A N 1
ATOM 702 C CA . MET A 1 89 ? 28.210 17.735 -2.415 1.00 60.44 89 MET A CA 1
ATOM 703 C C . MET A 1 89 ? 28.341 16.233 -2.680 1.00 60.44 89 MET A C 1
ATOM 705 O O . MET A 1 89 ? 29.445 15.688 -2.670 1.00 60.44 89 MET A O 1
ATOM 709 N N . GLY A 1 90 ? 27.214 15.569 -2.953 1.00 61.53 90 GLY A N 1
ATOM 710 C CA . GLY A 1 90 ? 27.197 14.202 -3.489 1.00 61.53 90 GLY A CA 1
ATOM 711 C C . GLY A 1 90 ? 27.124 13.062 -2.466 1.00 61.53 90 GLY A C 1
ATOM 712 O O . GLY A 1 90 ? 27.366 11.918 -2.840 1.00 61.53 90 GLY A O 1
ATOM 713 N N . HIS A 1 91 ? 26.791 13.330 -1.200 1.00 62.00 91 HIS A N 1
ATOM 714 C CA . HIS A 1 91 ? 26.535 12.286 -0.198 1.00 62.00 91 HIS A CA 1
ATOM 715 C C . HIS A 1 91 ? 25.521 12.730 0.868 1.00 62.00 91 HIS A C 1
ATOM 717 O O . HIS A 1 91 ? 25.303 13.923 1.071 1.00 62.00 91 HIS A O 1
ATOM 723 N N . LEU A 1 92 ? 24.913 11.756 1.555 1.00 55.97 92 LEU A N 1
ATOM 724 C CA . LEU A 1 92 ? 24.016 11.980 2.694 1.00 55.97 92 LEU A CA 1
ATOM 725 C C . LEU A 1 92 ? 24.821 12.208 3.985 1.00 55.97 92 LEU A C 1
ATOM 727 O O . LEU A 1 92 ? 25.914 11.663 4.130 1.00 55.97 92 LEU A O 1
ATOM 731 N N . GLU A 1 93 ? 24.270 12.934 4.959 1.00 58.00 93 GLU A N 1
ATOM 732 C CA . GLU A 1 93 ? 24.933 13.218 6.248 1.00 58.00 93 GLU A CA 1
ATOM 733 C C . GLU A 1 93 ? 25.386 11.958 6.992 1.00 58.00 93 GLU A C 1
ATOM 735 O O . GLU A 1 93 ? 26.483 11.922 7.544 1.00 58.00 93 GLU A O 1
ATOM 740 N N . THR A 1 94 ? 24.589 10.890 6.926 1.00 56.69 94 THR A N 1
ATOM 741 C CA . THR A 1 94 ? 24.895 9.577 7.518 1.00 56.69 94 THR A CA 1
ATOM 742 C C . THR A 1 94 ? 26.124 8.904 6.911 1.00 56.69 94 THR A C 1
ATOM 744 O O . THR A 1 94 ? 26.694 7.996 7.506 1.00 56.69 94 THR A O 1
ATOM 747 N N . SER A 1 95 ? 26.516 9.320 5.708 1.00 59.22 95 SER A N 1
ATOM 748 C CA . SER A 1 95 ? 27.650 8.786 4.953 1.00 59.22 95 SER A CA 1
ATOM 749 C C . SER A 1 95 ? 28.835 9.757 4.926 1.00 59.22 95 SER A C 1
ATOM 751 O O . SER A 1 95 ? 29.772 9.560 4.155 1.00 59.22 95 SER A O 1
ATOM 753 N N . CYS A 1 96 ? 28.804 10.813 5.742 1.00 69.19 96 CYS A N 1
ATOM 754 C CA . CYS A 1 96 ? 29.877 11.791 5.817 1.00 69.19 96 CYS A CA 1
ATOM 755 C C . CYS A 1 96 ? 31.034 11.282 6.691 1.00 69.19 96 CYS A C 1
ATOM 757 O O . CYS A 1 96 ? 30.883 11.076 7.892 1.00 69.19 96 CYS A O 1
ATOM 759 N N . GLU A 1 97 ? 32.229 11.148 6.107 1.00 73.31 97 GLU A N 1
ATOM 760 C CA . GLU A 1 97 ? 33.452 10.782 6.844 1.00 73.31 97 GLU A CA 1
ATOM 761 C C . GLU A 1 97 ? 34.081 11.957 7.627 1.00 73.31 97 GLU A C 1
ATOM 763 O O . GLU A 1 97 ? 35.157 11.808 8.207 1.00 73.31 97 GLU A O 1
ATOM 768 N N . GLY A 1 98 ? 33.474 13.152 7.601 1.00 61.28 98 GLY A N 1
ATOM 769 C CA . GLY A 1 98 ? 33.952 14.335 8.333 1.00 61.28 98 GLY A CA 1
ATOM 770 C C . GLY A 1 98 ? 35.270 14.941 7.823 1.00 61.28 98 GLY A C 1
ATOM 771 O O . GLY A 1 98 ? 35.870 15.775 8.498 1.00 61.28 98 GLY A O 1
ATOM 772 N N . LYS A 1 99 ? 35.758 14.540 6.642 1.00 60.69 99 LYS A N 1
ATOM 773 C CA . LYS A 1 99 ? 37.039 15.013 6.089 1.00 60.69 99 LYS A CA 1
ATOM 774 C C . LYS A 1 99 ? 36.855 16.282 5.247 1.00 60.69 99 LYS A C 1
ATOM 776 O O . LYS A 1 99 ? 36.055 16.310 4.315 1.00 60.69 99 LYS A O 1
ATOM 781 N N . ALA A 1 100 ? 37.638 17.324 5.535 1.00 54.66 100 ALA A N 1
ATOM 782 C CA . ALA A 1 100 ? 37.665 18.563 4.752 1.00 54.66 100 ALA A CA 1
ATOM 783 C C . ALA A 1 100 ? 38.169 18.330 3.309 1.00 54.66 100 ALA A C 1
ATOM 785 O O . ALA A 1 100 ? 38.992 17.445 3.064 1.00 54.66 100 ALA A O 1
ATOM 786 N N . LYS A 1 101 ? 37.682 19.139 2.351 1.00 51.72 101 LYS A N 1
ATOM 787 C CA . LYS A 1 101 ? 37.998 19.042 0.910 1.00 51.72 101 LYS A CA 1
ATOM 788 C C . LYS A 1 101 ? 39.521 19.025 0.697 1.00 51.72 101 LYS A C 1
ATOM 790 O O . LYS A 1 101 ? 40.195 20.009 1.002 1.00 51.72 101 LYS A O 1
ATOM 795 N N . ARG A 1 102 ? 40.078 17.946 0.127 1.00 49.00 102 ARG A N 1
ATOM 796 C CA . ARG A 1 102 ? 41.427 18.004 -0.461 1.00 49.00 102 ARG A CA 1
ATOM 797 C C . ARG A 1 102 ? 41.336 18.897 -1.698 1.00 49.00 102 ARG A C 1
ATOM 799 O O . ARG A 1 102 ? 40.625 18.563 -2.640 1.00 49.00 102 ARG A O 1
ATOM 806 N N . LYS A 1 103 ? 42.013 20.049 -1.683 1.00 37.69 103 LYS A N 1
ATOM 807 C CA . LYS A 1 103 ? 42.234 20.842 -2.900 1.00 37.69 103 LYS A CA 1
ATOM 808 C C . LYS A 1 103 ? 43.026 19.976 -3.881 1.00 37.69 103 LYS A C 1
ATOM 810 O O . LYS A 1 103 ? 44.145 19.582 -3.564 1.00 37.69 103 LYS A O 1
ATOM 815 N N . SER A 1 104 ? 42.462 19.691 -5.046 1.00 36.75 104 SER A N 1
ATOM 816 C CA . SER A 1 104 ? 43.194 19.143 -6.186 1.00 36.75 104 SER A CA 1
ATOM 817 C C . SER A 1 104 ? 43.088 20.137 -7.339 1.00 36.75 104 SER A C 1
ATOM 819 O O . SER A 1 104 ? 42.034 20.225 -7.959 1.00 36.75 104 SER A O 1
ATOM 821 N N . GLY A 1 105 ? 44.170 20.879 -7.595 1.00 45.69 105 GLY A N 1
ATOM 822 C CA . GLY A 1 105 ? 44.319 21.740 -8.777 1.00 45.69 105 GLY A CA 1
ATOM 823 C C . GLY A 1 105 ? 44.056 23.236 -8.560 1.00 45.69 105 GLY A C 1
ATOM 824 O O . GLY A 1 105 ? 43.380 23.637 -7.614 1.00 45.69 105 GLY A O 1
ATOM 825 N N . GLU A 1 106 ? 44.644 24.052 -9.444 1.00 45.44 106 GLU A N 1
ATOM 826 C CA . GLU A 1 106 ? 44.565 25.527 -9.464 1.00 45.44 106 GLU A CA 1
ATOM 827 C C . GLU A 1 106 ? 43.421 26.077 -10.336 1.00 45.44 106 GLU A C 1
ATOM 829 O O . GLU A 1 106 ? 43.136 27.269 -10.288 1.00 45.44 106 GLU A O 1
ATOM 834 N N . PHE A 1 107 ? 42.711 25.222 -11.073 1.00 41.50 107 PHE A N 1
ATOM 835 C CA . PHE A 1 107 ? 41.518 25.574 -11.842 1.00 41.50 107 PHE A CA 1
ATOM 836 C C . PHE A 1 107 ? 40.470 24.469 -11.654 1.00 41.50 107 PHE A C 1
ATOM 838 O O . PHE A 1 107 ? 40.806 23.289 -11.737 1.00 41.50 107 PHE A O 1
ATOM 845 N N . ASP A 1 108 ? 39.220 24.846 -11.357 1.00 43.28 108 ASP A N 1
ATOM 846 C CA . ASP A 1 108 ? 38.054 23.949 -11.266 1.00 43.28 108 ASP A CA 1
ATOM 847 C C . ASP A 1 108 ? 37.721 23.382 -12.664 1.00 43.28 108 ASP A C 1
ATOM 849 O O . ASP A 1 108 ? 36.725 23.741 -13.298 1.00 43.28 108 ASP A O 1
ATOM 853 N N . GLU A 1 109 ? 38.578 22.511 -13.190 1.00 39.78 109 GLU A N 1
ATOM 854 C CA . GLU A 1 109 ? 38.288 21.755 -14.401 1.00 39.78 109 GLU A CA 1
ATOM 855 C C . GLU A 1 109 ? 37.223 20.704 -14.067 1.00 39.78 109 GLU A C 1
ATOM 857 O O . GLU A 1 109 ? 37.457 19.746 -13.325 1.00 39.78 109 GLU A O 1
ATOM 862 N N . LYS A 1 110 ? 36.011 20.907 -14.599 1.00 42.25 110 LYS A N 1
ATOM 863 C CA . LYS A 1 110 ? 34.950 19.896 -14.595 1.00 42.25 110 LYS A CA 1
ATOM 864 C C . LYS A 1 110 ? 35.402 18.731 -15.474 1.00 42.25 110 LYS A C 1
ATOM 866 O O . LYS A 1 110 ? 35.191 18.756 -16.682 1.00 42.25 110 LYS A O 1
ATOM 871 N N . GLY A 1 111 ? 36.037 17.733 -14.867 1.00 38.25 111 GLY A N 1
ATOM 872 C CA . GLY A 1 111 ? 36.310 16.460 -15.523 1.00 38.25 111 GLY A CA 1
ATOM 873 C C . GLY A 1 111 ? 35.017 15.862 -16.079 1.00 38.25 111 GLY A C 1
ATOM 874 O O . GLY A 1 111 ? 34.003 15.801 -15.381 1.00 38.25 111 GLY A O 1
ATOM 875 N N . GLU A 1 112 ? 35.062 15.446 -17.343 1.00 39.53 112 GLU A N 1
ATOM 876 C CA . GLU A 1 112 ? 34.007 14.733 -18.067 1.00 39.53 112 GLU A CA 1
ATOM 877 C C . GLU A 1 112 ? 33.828 13.301 -17.535 1.00 39.53 112 GLU A C 1
ATOM 879 O O . GLU A 1 112 ? 33.975 12.321 -18.258 1.00 39.53 112 GLU A O 1
ATOM 884 N N . ASP A 1 113 ? 33.493 13.169 -16.256 1.00 40.62 113 ASP A N 1
ATOM 885 C CA . ASP A 1 113 ? 32.923 11.945 -15.708 1.00 40.62 113 ASP A CA 1
ATOM 886 C C . ASP A 1 113 ? 31.501 12.274 -15.251 1.00 40.62 113 ASP A C 1
ATOM 888 O O . ASP A 1 113 ? 31.199 12.400 -14.065 1.00 40.62 113 ASP A O 1
ATOM 892 N N . MET A 1 114 ? 30.596 12.469 -16.220 1.00 43.62 114 MET A N 1
ATOM 893 C CA . MET A 1 114 ? 29.155 12.378 -15.960 1.00 43.62 114 MET A CA 1
ATOM 894 C C . MET A 1 114 ? 28.791 10.905 -15.723 1.00 43.62 114 MET A C 1
ATOM 896 O O . MET A 1 114 ? 27.960 10.319 -16.419 1.00 43.62 114 MET A O 1
ATOM 900 N N . GLY A 1 115 ? 29.405 10.295 -14.707 1.00 45.00 115 GLY A N 1
ATOM 901 C CA . GLY A 1 115 ? 28.810 9.163 -14.030 1.00 45.00 115 GLY A CA 1
ATOM 902 C C . GLY A 1 115 ? 27.438 9.632 -13.574 1.00 45.00 115 GLY A C 1
ATOM 903 O O . GLY A 1 115 ? 27.351 10.532 -12.743 1.00 45.00 115 GLY A O 1
ATOM 904 N N . VAL A 1 116 ? 26.381 9.099 -14.199 1.00 48.19 116 VAL A N 1
ATOM 905 C CA . VAL A 1 116 ? 24.981 9.390 -13.867 1.00 48.19 116 VAL A CA 1
ATOM 906 C C . VAL A 1 116 ? 24.882 9.445 -12.351 1.00 48.19 116 VAL A C 1
ATOM 908 O O . VAL A 1 116 ? 25.055 8.415 -11.697 1.00 48.19 116 VAL A O 1
ATOM 911 N N . ALA A 1 117 ? 24.704 10.647 -11.795 1.00 54.97 117 ALA A N 1
ATOM 912 C CA . ALA A 1 117 ? 24.641 10.837 -10.359 1.00 54.97 117 ALA A CA 1
ATOM 913 C C . ALA A 1 117 ? 23.478 9.978 -9.864 1.00 54.97 117 ALA A C 1
ATOM 915 O O . ALA A 1 117 ? 22.313 10.292 -10.109 1.00 54.97 117 ALA A O 1
ATOM 916 N N . LYS A 1 118 ? 23.792 8.825 -9.264 1.00 60.00 118 LYS A N 1
ATOM 917 C CA . LYS A 1 118 ? 22.774 7.912 -8.757 1.00 60.00 118 LYS A CA 1
ATOM 918 C C . LYS A 1 118 ? 22.092 8.643 -7.619 1.00 60.00 118 LYS A C 1
ATOM 920 O O . LYS A 1 118 ? 22.684 8.803 -6.552 1.00 60.00 118 LYS A O 1
ATOM 925 N N . LYS A 1 119 ? 20.871 9.115 -7.859 1.00 72.75 119 LYS A N 1
ATOM 926 C CA . LYS A 1 119 ? 20.050 9.666 -6.790 1.00 72.75 119 LYS A CA 1
ATOM 927 C C . LYS A 1 119 ? 19.912 8.600 -5.701 1.00 72.75 119 LYS A C 1
ATOM 929 O O . LYS A 1 119 ? 19.694 7.429 -6.033 1.00 72.75 119 LYS A O 1
ATOM 934 N N . PRO A 1 120 ? 20.079 8.964 -4.421 1.00 85.88 120 PRO A N 1
ATOM 935 C CA . PRO A 1 120 ? 19.873 8.011 -3.353 1.00 85.88 120 PRO A CA 1
ATOM 936 C C . PRO A 1 120 ? 18.404 7.590 -3.336 1.00 85.88 120 PRO A C 1
ATOM 938 O O . PRO A 1 120 ? 17.507 8.381 -3.633 1.00 85.88 120 PRO A O 1
ATOM 941 N N . PHE A 1 121 ? 18.177 6.329 -2.995 1.00 89.81 121 PHE A N 1
ATOM 942 C CA . PHE A 1 121 ? 16.845 5.797 -2.756 1.00 89.81 121 PHE A CA 1
ATOM 943 C C . PHE A 1 121 ? 16.588 5.730 -1.256 1.00 89.81 121 PHE A C 1
ATOM 945 O O . PHE A 1 121 ? 17.513 5.522 -0.469 1.00 89.81 121 PHE A O 1
ATOM 952 N N . GLN A 1 122 ? 15.325 5.855 -0.877 1.00 91.50 122 GLN A N 1
ATOM 953 C CA . GLN A 1 122 ? 14.861 5.653 0.487 1.00 91.50 122 GLN A CA 1
ATOM 954 C C . GLN A 1 122 ? 13.711 4.648 0.518 1.00 91.50 122 GLN A C 1
ATOM 956 O O . GLN A 1 122 ? 12.928 4.550 -0.431 1.00 91.50 122 GLN A O 1
ATOM 961 N N . PHE A 1 123 ? 13.619 3.922 1.630 1.00 94.88 123 PHE A N 1
ATOM 962 C CA . PHE A 1 123 ? 12.497 3.045 1.933 1.00 94.88 123 PHE A CA 1
ATOM 963 C C . PHE A 1 123 ? 11.542 3.735 2.899 1.00 94.88 123 PHE A C 1
ATOM 965 O O . PHE A 1 123 ? 11.953 4.179 3.970 1.00 94.88 123 PHE A O 1
ATOM 972 N N . LEU A 1 124 ? 10.261 3.747 2.549 1.00 95.19 124 LEU A N 1
ATOM 973 C CA . LEU A 1 124 ? 9.170 3.990 3.478 1.00 95.19 124 LEU A CA 1
ATOM 974 C C . LEU A 1 124 ? 8.588 2.633 3.874 1.00 95.19 124 LEU A C 1
ATOM 976 O O . LEU A 1 124 ? 8.036 1.911 3.046 1.00 95.19 124 LEU A O 1
ATOM 980 N N . GLN A 1 125 ? 8.762 2.272 5.141 1.00 96.81 125 GLN A N 1
ATOM 981 C CA . GLN A 1 125 ? 8.294 1.009 5.704 1.00 96.81 125 GLN A CA 1
ATOM 982 C C . GLN A 1 125 ? 6.874 1.206 6.232 1.00 96.81 125 GLN A C 1
ATOM 984 O O . GLN A 1 125 ? 6.675 1.865 7.253 1.00 96.81 125 GLN A O 1
ATOM 989 N N . VAL A 1 126 ? 5.883 0.653 5.534 1.00 96.75 126 VAL A N 1
ATOM 990 C CA . VAL A 1 126 ? 4.467 0.883 5.860 1.00 96.75 126 VAL A CA 1
ATOM 991 C C . VAL A 1 126 ? 4.097 0.219 7.185 1.00 96.75 126 VAL A C 1
ATOM 993 O O . VAL A 1 126 ? 3.287 0.764 7.921 1.00 96.75 126 VAL A O 1
ATOM 996 N N . TRP A 1 127 ? 4.736 -0.894 7.561 1.00 95.75 127 TRP A N 1
ATOM 997 C CA . TRP A 1 127 ? 4.523 -1.500 8.883 1.00 95.75 127 TRP A CA 1
ATOM 998 C C . TRP A 1 127 ? 4.929 -0.577 10.032 1.00 95.75 127 TRP A C 1
ATOM 1000 O O . TRP A 1 127 ? 4.189 -0.468 11.000 1.00 95.75 127 TRP A O 1
ATOM 1010 N N . ILE A 1 128 ? 6.042 0.151 9.895 1.00 97.00 128 ILE A N 1
ATOM 1011 C CA . ILE A 1 128 ? 6.454 1.142 10.895 1.00 97.00 128 ILE A CA 1
ATOM 1012 C C . ILE A 1 128 ? 5.419 2.266 10.952 1.00 97.00 128 ILE A C 1
ATOM 1014 O O . ILE A 1 128 ? 4.996 2.655 12.033 1.00 97.00 128 ILE A O 1
ATOM 1018 N N . LEU A 1 129 ? 4.961 2.763 9.797 1.00 96.44 129 LEU A N 1
ATOM 1019 C CA . LEU A 1 129 ? 3.898 3.772 9.753 1.00 96.44 129 LEU A CA 1
ATOM 1020 C C . LEU A 1 129 ? 2.625 3.290 10.465 1.00 96.44 129 LEU A C 1
ATOM 1022 O O . LEU A 1 129 ? 2.005 4.066 11.183 1.00 96.44 129 LEU A O 1
ATOM 1026 N N . ARG A 1 130 ? 2.256 2.016 10.311 1.00 96.75 130 ARG A N 1
ATOM 1027 C CA . ARG A 1 130 ? 1.114 1.424 11.017 1.00 96.75 130 ARG A CA 1
ATOM 1028 C C . ARG A 1 130 ? 1.320 1.428 12.531 1.00 96.75 130 ARG A C 1
ATOM 1030 O O . ARG A 1 130 ? 0.389 1.787 13.231 1.00 96.75 130 ARG A O 1
ATOM 1037 N N . GLU A 1 131 ? 2.515 1.124 13.034 1.00 96.56 131 GLU A N 1
ATOM 1038 C CA . GLU A 1 131 ? 2.815 1.235 14.474 1.00 96.56 131 GLU A CA 1
ATOM 1039 C C . GLU A 1 131 ? 2.645 2.678 14.989 1.00 96.56 131 GLU A C 1
ATOM 1041 O O . GLU A 1 131 ? 2.073 2.895 16.058 1.00 96.56 131 GLU A O 1
ATOM 1046 N N . TYR A 1 132 ? 3.083 3.678 14.213 1.00 97.38 132 TYR A N 1
ATOM 1047 C CA . TYR A 1 132 ? 2.853 5.091 14.546 1.00 97.38 132 TYR A CA 1
ATOM 1048 C C . TYR A 1 132 ? 1.360 5.443 14.549 1.00 97.38 132 TYR A C 1
ATOM 1050 O O . TYR A 1 132 ? 0.877 6.047 15.504 1.00 97.38 132 TYR A O 1
ATOM 1058 N N . LEU A 1 133 ? 0.612 5.021 13.526 1.00 96.56 133 LEU A N 1
ATOM 1059 C CA . LEU A 1 133 ? -0.832 5.256 13.445 1.00 96.56 133 LEU A CA 1
ATOM 1060 C C . LEU A 1 133 ? -1.595 4.538 14.561 1.00 96.56 133 LEU A C 1
ATOM 1062 O O . LEU A 1 133 ? -2.539 5.097 15.106 1.00 96.56 133 LEU A O 1
ATOM 1066 N N . GLU A 1 134 ? -1.183 3.330 14.948 1.00 95.31 134 GLU A N 1
ATOM 1067 C CA . GLU A 1 134 ? -1.780 2.609 16.074 1.00 95.31 134 GLU A CA 1
ATOM 1068 C C . GLU A 1 134 ? -1.599 3.374 17.381 1.00 95.31 134 GLU A C 1
ATOM 1070 O O . GLU A 1 134 ? -2.476 3.333 18.238 1.00 95.31 134 GLU A O 1
ATOM 1075 N N . TYR A 1 135 ? -0.477 4.07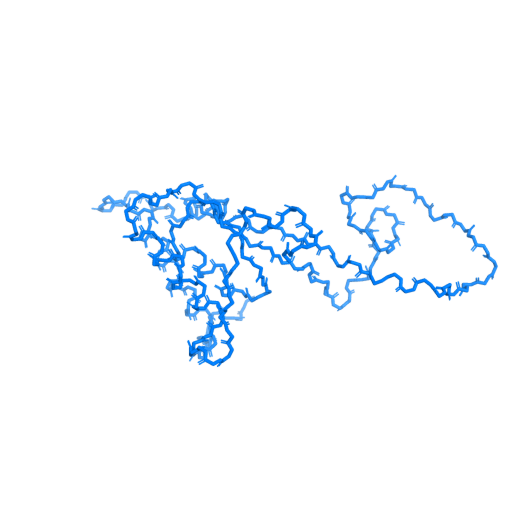4 17.547 1.00 95.44 135 TYR A N 1
ATOM 1076 C CA . TYR A 1 135 ? -0.251 4.935 18.699 1.00 95.44 135 TYR A CA 1
ATOM 1077 C C . TYR A 1 135 ? -1.084 6.225 18.635 1.00 95.44 135 TYR A C 1
ATOM 1079 O O . TYR A 1 135 ? -1.742 6.563 19.622 1.00 95.44 135 TYR A O 1
ATOM 1087 N N . ASP A 1 136 ? -1.088 6.912 17.492 1.00 95.31 136 ASP A N 1
ATOM 1088 C CA . ASP A 1 136 ? -1.741 8.218 17.329 1.00 95.31 136 ASP A CA 1
ATOM 1089 C C . ASP A 1 136 ? -3.275 8.126 17.288 1.00 95.31 136 ASP A C 1
ATOM 1091 O O . ASP A 1 136 ? -3.963 9.022 17.777 1.00 95.31 136 ASP A O 1
ATOM 1095 N N . LEU A 1 137 ? -3.831 7.033 16.756 1.00 94.50 137 LEU A N 1
ATOM 1096 C CA . LEU A 1 137 ? -5.278 6.826 16.625 1.00 94.50 137 LEU A CA 1
ATOM 1097 C C . LEU A 1 137 ? -5.917 6.178 17.868 1.00 94.50 137 LEU A C 1
ATOM 1099 O O . LEU A 1 137 ? -7.087 5.790 17.826 1.00 94.50 137 LEU A O 1
ATOM 1103 N N . LYS A 1 138 ? -5.196 6.047 18.992 1.00 93.38 138 LYS A N 1
ATOM 1104 C CA . LYS A 1 138 ? -5.767 5.477 20.225 1.00 93.38 138 LYS A CA 1
ATOM 1105 C C . LYS A 1 138 ? -6.891 6.350 20.767 1.00 93.38 138 LYS A C 1
ATOM 1107 O O . LYS A 1 138 ? -6.672 7.482 21.192 1.00 93.38 138 LYS A O 1
ATOM 1112 N N . ILE A 1 139 ? -8.083 5.769 20.865 1.00 92.94 139 ILE A N 1
ATOM 1113 C CA . ILE A 1 139 ? -9.246 6.415 21.477 1.00 92.94 139 ILE A CA 1
ATOM 1114 C C . ILE A 1 139 ? -9.358 5.942 22.935 1.00 92.94 139 ILE A C 1
ATOM 1116 O O . ILE A 1 139 ? -9.597 4.755 23.172 1.00 92.94 139 ILE A O 1
ATOM 1120 N N . PRO A 1 140 ? -9.186 6.825 23.936 1.00 93.38 140 PRO A N 1
ATOM 1121 C CA . PRO A 1 140 ? -9.330 6.444 25.335 1.00 93.38 140 PRO A CA 1
ATOM 1122 C C . PRO A 1 140 ? -10.801 6.181 25.683 1.00 93.38 140 PRO A C 1
ATOM 1124 O O . PRO A 1 140 ? -11.672 6.986 25.365 1.00 93.38 140 PRO A O 1
ATOM 1127 N N . ASN A 1 141 ? -11.061 5.084 26.403 1.00 92.81 141 ASN A N 1
ATOM 1128 C CA . ASN A 1 141 ? -12.398 4.652 26.839 1.00 92.81 141 ASN A CA 1
ATOM 1129 C C . ASN A 1 141 ? -13.420 4.560 25.689 1.00 92.81 141 ASN A C 1
ATOM 1131 O O . ASN A 1 141 ? -14.446 5.248 25.721 1.00 92.81 141 ASN A O 1
ATOM 1135 N N . PRO A 1 142 ? -13.158 3.732 24.664 1.00 93.00 142 PRO A N 1
ATOM 1136 C CA . PRO A 1 142 ? -14.061 3.643 23.536 1.00 93.00 142 PRO A CA 1
ATOM 1137 C C . PRO A 1 142 ? -15.389 2.991 23.953 1.00 93.00 142 PRO A C 1
ATOM 1139 O O . PRO A 1 142 ? -15.407 2.094 24.800 1.00 93.00 142 PRO A O 1
ATOM 1142 N N . PRO A 1 143 ? -16.514 3.403 23.348 1.00 93.25 143 PRO A N 1
ATOM 1143 C CA . PRO A 1 143 ? -17.823 2.819 23.639 1.00 93.25 143 PRO A CA 1
ATOM 1144 C C . PRO A 1 143 ? -17.995 1.395 23.077 1.00 93.25 143 PRO A C 1
ATOM 1146 O O . PRO A 1 143 ? -19.012 0.757 23.340 1.00 93.25 143 PRO A O 1
ATOM 1149 N N . PHE A 1 144 ? -17.028 0.902 22.299 1.00 93.81 144 PHE A N 1
ATOM 1150 C CA . PHE A 1 144 ? -16.997 -0.422 21.679 1.00 93.81 144 PHE A CA 1
ATOM 1151 C C . PHE A 1 144 ? -15.547 -0.894 21.470 1.00 93.81 144 PHE A C 1
ATOM 1153 O O . PHE A 1 144 ? -14.604 -0.121 21.631 1.00 93.81 144 PHE A O 1
ATOM 1160 N N . GLU A 1 145 ? -15.369 -2.169 21.116 1.00 94.31 145 GLU A N 1
ATOM 1161 C CA . GLU A 1 145 ? -14.063 -2.735 20.762 1.00 94.31 145 GLU A CA 1
ATOM 1162 C C . GLU A 1 145 ? -13.533 -2.107 19.467 1.00 94.31 145 GLU A C 1
ATOM 1164 O O . GLU A 1 145 ? -14.208 -2.114 18.438 1.00 94.31 145 GLU A O 1
ATOM 1169 N N . ILE A 1 146 ? -12.331 -1.537 19.533 1.00 94.12 146 ILE A N 1
ATOM 1170 C CA . ILE A 1 146 ? -11.691 -0.884 18.392 1.00 94.12 146 ILE A CA 1
ATOM 1171 C C . ILE A 1 146 ? -10.999 -1.938 17.529 1.00 94.12 146 ILE A C 1
ATOM 1173 O O . ILE A 1 146 ? -10.150 -2.680 18.016 1.00 94.12 146 ILE A O 1
ATOM 1177 N N . ASP A 1 147 ? -11.311 -1.929 16.236 1.00 95.44 147 ASP A N 1
ATOM 1178 C CA . ASP A 1 147 ? -10.578 -2.662 15.207 1.00 95.44 147 ASP A CA 1
ATOM 1179 C C . ASP A 1 147 ? -9.592 -1.710 14.518 1.00 95.44 147 ASP A C 1
ATOM 1181 O O . ASP A 1 147 ? -9.993 -0.728 13.886 1.00 95.44 147 ASP A O 1
ATOM 1185 N N . PHE A 1 148 ? -8.297 -1.992 14.654 1.00 95.31 148 PHE A N 1
ATOM 1186 C CA . PHE A 1 148 ? -7.249 -1.151 14.085 1.00 95.31 148 PHE A CA 1
ATOM 1187 C C . PHE A 1 148 ? -7.283 -1.119 12.551 1.00 95.31 148 PHE A C 1
ATOM 1189 O O . PHE A 1 148 ? -7.002 -0.075 11.967 1.00 95.31 148 PHE A O 1
ATOM 1196 N N . GLU A 1 149 ? -7.690 -2.202 11.880 1.00 95.75 149 GLU A N 1
ATOM 1197 C CA . GLU A 1 149 ? -7.773 -2.198 10.412 1.00 95.75 149 GLU A CA 1
ATOM 1198 C C . GLU A 1 149 ? -8.846 -1.223 9.919 1.00 95.75 149 GLU A C 1
ATOM 1200 O O . GLU A 1 149 ? -8.631 -0.516 8.937 1.00 95.75 149 GLU A O 1
ATOM 1205 N N . ARG A 1 150 ? -9.956 -1.101 10.656 1.00 95.75 150 ARG A N 1
ATOM 1206 C CA . ARG A 1 150 ? -11.000 -0.111 10.356 1.00 95.75 150 ARG A CA 1
ATOM 1207 C C . ARG A 1 150 ? -10.547 1.318 10.616 1.00 95.75 150 ARG A C 1
ATOM 1209 O O . ARG A 1 150 ? -10.906 2.208 9.858 1.00 95.75 150 ARG A O 1
ATOM 1216 N N . LEU A 1 151 ? -9.742 1.547 11.656 1.00 95.62 151 LEU A N 1
ATOM 1217 C CA . LEU A 1 151 ? -9.146 2.865 11.886 1.00 95.62 151 LEU A CA 1
ATOM 1218 C C . LEU A 1 151 ? -8.197 3.265 10.753 1.00 95.62 151 LEU A C 1
ATOM 1220 O O . LEU A 1 151 ? -8.148 4.438 10.390 1.00 95.62 151 LEU A O 1
ATOM 1224 N N . ILE A 1 152 ? -7.463 2.305 10.183 1.00 96.69 152 ILE A N 1
ATOM 1225 C CA . ILE A 1 152 ? -6.644 2.545 8.993 1.00 96.69 152 ILE A CA 1
ATOM 1226 C C . ILE A 1 152 ? -7.521 2.903 7.789 1.00 96.69 152 ILE A C 1
ATOM 1228 O O . ILE A 1 152 ? -7.201 3.872 7.101 1.00 96.69 152 ILE A O 1
ATOM 1232 N N . ASP A 1 153 ? -8.628 2.194 7.559 1.00 96.06 153 ASP A N 1
ATOM 1233 C CA . ASP A 1 153 ? -9.579 2.532 6.489 1.00 96.06 153 ASP A CA 1
ATOM 1234 C C . ASP A 1 153 ? -10.154 3.943 6.657 1.00 96.06 153 ASP A C 1
ATOM 1236 O O . ASP A 1 153 ? -10.157 4.732 5.709 1.00 96.06 153 ASP A O 1
ATOM 1240 N N . ASP A 1 154 ? -10.583 4.286 7.873 1.00 94.44 154 ASP A N 1
ATOM 1241 C CA . ASP A 1 154 ? -11.104 5.612 8.203 1.00 94.44 154 ASP A CA 1
ATOM 1242 C C . ASP A 1 154 ? -10.027 6.690 8.017 1.00 94.44 154 ASP A C 1
ATOM 1244 O O . ASP A 1 154 ? -10.309 7.764 7.486 1.00 94.44 154 ASP A O 1
ATOM 1248 N N . PHE A 1 155 ? -8.777 6.412 8.399 1.00 94.44 155 PHE A N 1
ATOM 1249 C CA . PHE A 1 155 ? -7.649 7.318 8.188 1.00 94.44 155 PHE A CA 1
ATOM 1250 C C . PHE A 1 155 ? -7.365 7.553 6.702 1.00 94.44 155 PHE A C 1
ATOM 1252 O O . PHE A 1 155 ? -7.274 8.704 6.272 1.00 94.44 155 PHE A O 1
ATOM 1259 N N . VAL A 1 156 ? -7.291 6.484 5.903 1.00 93.56 156 VAL A N 1
ATOM 1260 C CA . VAL A 1 156 ? -7.124 6.581 4.445 1.00 93.56 156 VAL A CA 1
ATOM 1261 C C . VAL A 1 156 ? -8.273 7.384 3.831 1.00 93.56 156 VAL A C 1
ATOM 1263 O O . VAL A 1 156 ? -8.039 8.283 3.022 1.00 93.56 156 VAL A O 1
ATOM 1266 N N . PHE A 1 157 ? -9.507 7.119 4.261 1.00 91.38 157 PHE A N 1
ATOM 1267 C CA . PHE A 1 157 ? -10.678 7.861 3.811 1.00 91.38 157 PHE A CA 1
ATOM 1268 C C . PHE A 1 157 ? -10.609 9.348 4.189 1.00 91.38 157 PHE A C 1
ATOM 1270 O O . PHE A 1 157 ? -10.913 10.206 3.360 1.00 91.38 157 PHE A O 1
ATOM 1277 N N . MET A 1 158 ? -10.158 9.675 5.404 1.00 89.81 158 MET A N 1
ATOM 1278 C CA . MET A 1 158 ? -9.954 11.060 5.838 1.00 89.81 158 MET A CA 1
ATOM 1279 C C . MET A 1 158 ? -8.899 11.785 4.992 1.00 89.81 158 MET A C 1
ATOM 1281 O O . MET A 1 158 ? -9.103 12.950 4.640 1.00 89.81 158 MET A O 1
ATOM 1285 N N . CYS A 1 159 ? -7.809 11.112 4.612 1.00 88.38 159 CYS A N 1
ATOM 1286 C CA . CYS A 1 159 ? -6.776 11.691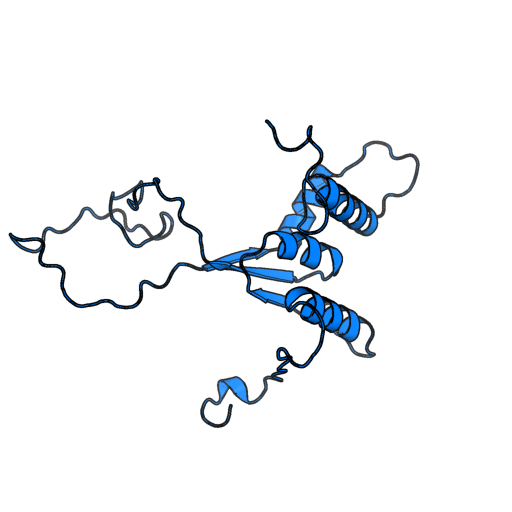 3.750 1.00 88.38 159 CYS A CA 1
ATOM 1287 C C . CYS A 1 159 ? -7.315 12.111 2.375 1.00 88.38 159 CYS A C 1
ATOM 1289 O O . CYS A 1 159 ? -6.863 13.126 1.845 1.00 88.38 159 CYS A O 1
ATOM 1291 N N . PHE A 1 160 ? -8.337 11.432 1.836 1.00 83.50 160 PHE A N 1
ATOM 1292 C CA . PHE A 1 160 ? -8.969 11.862 0.584 1.00 83.50 160 PHE A CA 1
ATOM 1293 C C . PHE A 1 160 ? -9.589 13.265 0.672 1.00 83.50 160 PHE A C 1
ATOM 1295 O O . PHE A 1 160 ? -9.660 13.949 -0.347 1.00 83.50 160 PHE A O 1
ATOM 1302 N N . PHE A 1 161 ? -9.997 13.742 1.852 1.00 79.06 161 PHE A N 1
ATOM 1303 C CA . PHE A 1 161 ? -10.539 15.100 1.999 1.00 79.06 161 PHE A CA 1
ATOM 1304 C C . PHE A 1 161 ? -9.472 16.195 2.087 1.00 79.06 161 PHE A C 1
ATOM 1306 O O . PHE A 1 161 ? -9.778 17.357 1.809 1.00 79.06 161 PHE A O 1
ATOM 1313 N N . VAL A 1 162 ? -8.237 15.848 2.465 1.00 77.38 162 VAL A N 1
ATOM 1314 C CA . VAL A 1 162 ? -7.111 16.798 2.503 1.00 77.38 162 VAL A CA 1
ATOM 1315 C C . VAL A 1 162 ? -6.717 17.194 1.078 1.00 77.38 162 VAL A C 1
ATOM 1317 O O . VAL A 1 162 ? -6.455 18.362 0.800 1.00 77.38 162 VAL A O 1
ATOM 1320 N N . GLY A 1 163 ? -6.761 16.233 0.159 1.00 70.69 163 GLY A N 1
ATOM 1321 C CA . GLY A 1 163 ? -6.561 16.433 -1.269 1.00 70.69 163 GLY A CA 1
ATOM 1322 C C . GLY A 1 163 ? -6.304 15.097 -1.955 1.00 70.69 163 GLY A C 1
ATOM 1323 O O . GLY A 1 163 ? -5.677 14.213 -1.378 1.00 70.69 163 GLY A O 1
ATOM 1324 N N . ASN A 1 164 ? -6.815 14.944 -3.170 1.00 78.81 164 ASN A N 1
ATOM 1325 C CA . ASN A 1 164 ? -6.511 13.825 -4.057 1.00 78.81 164 ASN A CA 1
ATOM 1326 C C . ASN A 1 164 ? -6.707 14.275 -5.510 1.00 78.81 164 ASN A C 1
ATOM 1328 O O . ASN A 1 164 ? -7.343 15.301 -5.758 1.00 78.81 164 ASN A O 1
ATOM 1332 N N . ASP A 1 165 ? -6.217 13.494 -6.466 1.00 75.25 165 ASP A N 1
ATOM 1333 C CA . ASP A 1 165 ? -6.261 13.854 -7.888 1.00 75.25 165 ASP A CA 1
ATOM 1334 C C . ASP A 1 165 ? -7.687 13.958 -8.473 1.00 75.25 165 ASP A C 1
ATOM 1336 O O . ASP A 1 165 ? -7.888 14.558 -9.533 1.00 75.25 165 ASP A O 1
ATOM 1340 N N . PHE A 1 166 ? -8.701 13.422 -7.784 1.00 76.25 166 PHE A N 1
ATOM 1341 C CA . PHE A 1 166 ? -10.089 13.369 -8.255 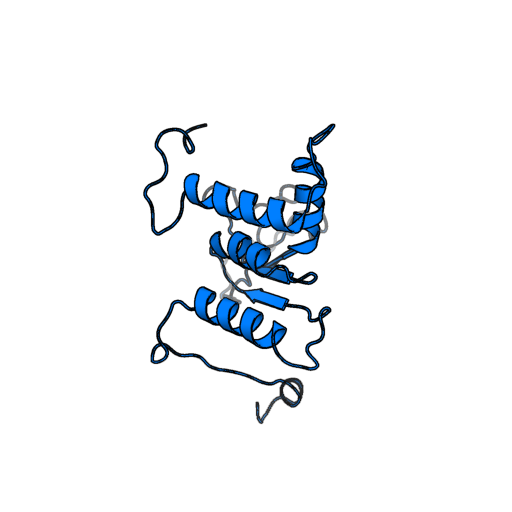1.00 76.25 166 PHE A CA 1
ATOM 1342 C C . PHE A 1 166 ? -10.991 14.466 -7.676 1.00 76.25 166 PHE A C 1
ATOM 1344 O O . PHE A 1 166 ? -12.027 14.776 -8.273 1.00 76.25 166 PHE A O 1
ATOM 1351 N N . LEU A 1 167 ? -10.643 15.044 -6.522 1.00 72.75 167 LEU A N 1
ATOM 1352 C CA . LEU A 1 167 ? -11.461 16.038 -5.822 1.00 72.75 167 LEU A CA 1
ATOM 1353 C C . LEU A 1 167 ? -10.656 17.312 -5.531 1.00 72.75 167 LEU A C 1
ATOM 1355 O O . LEU A 1 167 ? -9.516 17.225 -5.078 1.00 72.75 167 LEU A O 1
ATOM 1359 N N . PRO A 1 168 ? -11.240 18.513 -5.712 1.00 68.62 168 PRO A N 1
ATOM 1360 C CA . PRO A 1 168 ? -10.583 19.739 -5.278 1.00 68.62 168 PRO A CA 1
ATOM 1361 C C . PRO A 1 168 ? -10.358 19.703 -3.753 1.00 68.62 168 PRO A C 1
ATOM 1363 O O . PRO A 1 168 ? -11.277 19.302 -3.028 1.00 68.62 168 PRO A O 1
ATOM 1366 N N . PRO A 1 169 ? -9.185 20.140 -3.248 1.00 64.38 169 PRO A N 1
ATOM 1367 C CA . PRO A 1 169 ? -8.930 20.218 -1.814 1.00 64.38 169 PRO A CA 1
ATOM 1368 C C . PRO A 1 169 ? -10.007 21.046 -1.113 1.00 64.38 169 PRO A C 1
ATOM 1370 O O . PRO A 1 169 ? -10.440 22.086 -1.623 1.00 64.38 169 PRO A O 1
ATOM 1373 N N . HIS A 1 170 ? -10.441 20.617 0.072 1.00 59.38 170 HIS A N 1
ATOM 1374 C CA . HIS A 1 170 ? -11.370 21.423 0.852 1.00 59.38 170 HIS A CA 1
ATOM 1375 C C . HIS A 1 170 ? -10.661 22.708 1.310 1.00 59.38 170 HIS A C 1
ATOM 1377 O O . HIS A 1 170 ? -9.615 22.643 1.953 1.00 59.38 170 HIS A O 1
ATOM 1383 N N . ALA A 1 171 ? -11.252 23.874 1.032 1.00 58.47 171 ALA A N 1
ATOM 1384 C CA . ALA A 1 171 ? -10.629 25.201 1.172 1.00 58.47 171 ALA A CA 1
ATOM 1385 C C . ALA A 1 171 ? -10.094 25.571 2.577 1.00 58.47 171 ALA A C 1
ATOM 1387 O O . ALA A 1 171 ? -9.467 26.608 2.728 1.00 58.47 171 ALA A O 1
ATOM 1388 N N . ASN A 1 172 ? -10.328 24.740 3.598 1.00 62.69 172 ASN A N 1
ATOM 1389 C CA . ASN A 1 172 ? -9.922 24.985 4.986 1.00 62.69 172 ASN A CA 1
ATOM 1390 C C . ASN A 1 172 ? -8.880 23.979 5.522 1.00 62.69 172 ASN A C 1
ATOM 1392 O O . ASN A 1 172 ? -8.557 24.046 6.703 1.00 62.69 172 ASN A O 1
ATOM 1396 N N . LEU A 1 173 ? -8.407 23.018 4.716 1.00 59.84 173 LEU A N 1
ATOM 1397 C CA . LEU A 1 173 ? -7.516 21.934 5.177 1.00 59.84 173 LEU A CA 1
ATOM 1398 C C . LEU A 1 173 ? -6.068 22.035 4.657 1.00 59.84 173 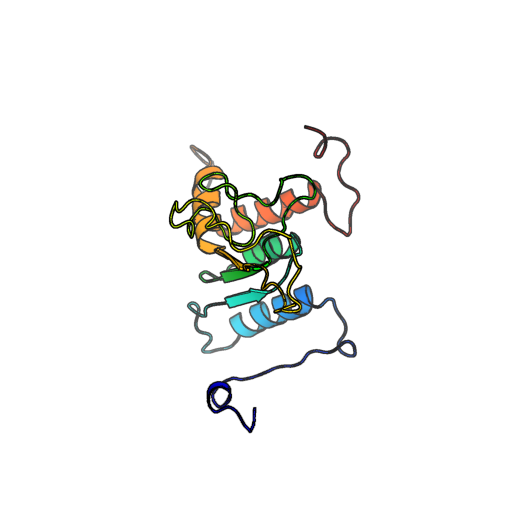LEU A C 1
ATOM 1400 O O . LEU A 1 173 ? -5.243 21.216 5.047 1.00 59.84 173 LEU A O 1
ATOM 1404 N N . GLY A 1 174 ? -5.754 23.017 3.803 1.00 54.44 174 GLY A N 1
ATOM 1405 C CA . GLY A 1 174 ? -4.427 23.181 3.184 1.00 54.44 174 GLY A CA 1
ATOM 1406 C C . GLY A 1 174 ? -3.649 24.445 3.576 1.00 54.44 174 GLY A C 1
ATOM 1407 O O . GLY A 1 174 ? -2.483 24.554 3.214 1.00 54.44 174 GLY A O 1
ATOM 1408 N N . ASP A 1 175 ? -4.268 25.371 4.317 1.00 43.88 175 ASP A N 1
ATOM 1409 C CA . ASP A 1 175 ? -3.672 26.656 4.710 1.00 43.88 175 ASP A CA 1
ATOM 1410 C C . ASP A 1 175 ? -3.350 26.680 6.218 1.00 43.88 175 ASP A C 1
ATOM 1412 O O . ASP A 1 175 ? -4.063 27.302 7.008 1.00 43.88 175 ASP A O 1
ATOM 1416 N N . THR A 1 176 ? -2.272 26.005 6.627 1.00 40.28 176 THR A N 1
ATOM 1417 C CA . THR A 1 176 ? -1.565 26.256 7.903 1.00 40.28 176 THR A CA 1
ATOM 1418 C C . THR A 1 176 ? -0.075 26.032 7.746 1.00 40.28 176 THR A C 1
ATOM 1420 O O . THR A 1 176 ? 0.282 24.957 7.215 1.00 40.28 176 THR A O 1
#

Secondary structure (DSSP, 8-state):
--S-GGGTT-------TTS-S-HHHHHHHHHHHHHTSTT--TTPPEEEE---THHHHHHHTTT-TTEEEEEEPPPPTTS-S--TTT--SSS-GGG---PPP----SS----S------PPEEEEEHHHHHHHHHHHT--SS-SSPPPHHHHHHHHHHHHHHH-BTTBPPPTTSS--

InterPro domains:
  IPR001878 Zinc finger, CCHC-type [PS50158] (82-96)
  IPR004859 Xrn1, N-terminal [PF03159] (1-72)
  IPR027073 5'-3' exoribonuclease [PTHR12341] (1-169)
  IPR036875 Zinc finger, CCHC-type superfamily [SSF57756] (78-103)
  IPR041412 Xrn1, helical domain [PF17846] (146-168)

Foldseek 3Di:
DVPDPVCVPPDDDDDDPVHDDDPLVVVLVVLLVLVPDPPRDLQDAAEAEDDDPVSLLSQLLSPRQHYKYKYFDDDDPPPPQQQPQAGDHQDHVVPDPSDHDDDDDPDPPPPPPPPPSPGDMDMDGSNVVLVVLVVVVDDPPDPDDDDSSVSSVVVSVVVVQCDDPPDDHDPPNPDD